Protein AF-A0AB34GD68-F1 (afdb_monomer_lite)

Secondary structure (DSSP, 8-state):
--TT-EEEEEETTEEEEEEEEEE---TT-TTSPPEEEEGGGGHHHHHHHHHHSPPP-TTTS-------------S---PSP-----TTHHHHHHHHHHHHHHT--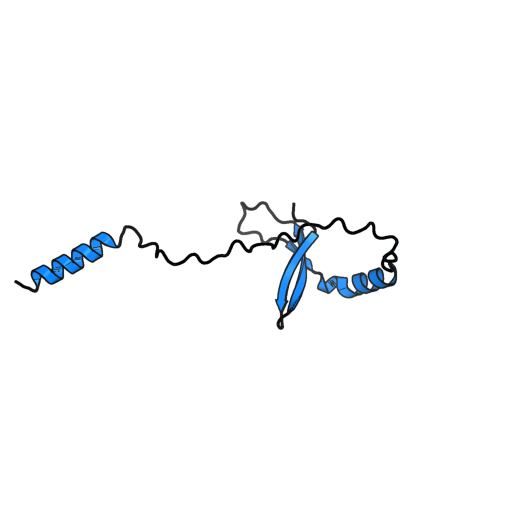

Organism: Eschrichtius robustus (NCBI:txid9764)

pLDDT: mean 75.89, std 19.98, range [37.09, 98.25]

Foldseek 3Di:
DQFQPFDWDCDPNDTDGQFGFHDWDPPPDPVTDGDTHGVVVCVVVVVVVCVVDPDPDPVPPDPPPPPPPPPPPPPDDPPDDDPPPDPVVVVVVVVVVVVVVVVVD

Sequence (105 aa):
GDSGGPLVCDFASAWVLMGLSSWGFDCRHPIYPSIFTNVTYFTDWIVEIQRLTPLPEPMSARPQTLFPHQTLQAAGLPGPGTAFVPPQSWPLLLFMLGAVWKALQ

Structure (mmCIF, N/CA/C/O backbone):
data_AF-A0AB34GD68-F1
#
_entry.id   AF-A0AB34GD68-F1
#
loop_
_atom_site.group_PDB
_atom_site.id
_atom_site.type_symbol
_atom_site.label_atom_id
_atom_site.label_alt_id
_atom_site.label_comp_id
_atom_site.label_asym_id
_atom_site.label_entity_id
_atom_site.label_seq_id
_atom_site.pdbx_PDB_ins_code
_atom_site.Cartn_x
_atom_site.Cartn_y
_atom_site.Cartn_z
_atom_site.occupancy
_atom_site.B_iso_or_equiv
_atom_site.auth_seq_id
_atom_site.auth_comp_id
_atom_site.auth_asym_id
_atom_site.auth_atom_id
_atom_site.pdbx_PDB_model_num
ATOM 1 N N . GLY A 1 1 ? 1.321 11.728 -8.804 1.00 81.38 1 GLY A N 1
ATOM 2 C CA . GLY A 1 1 ? 2.132 11.583 -7.587 1.00 81.38 1 GLY A CA 1
ATOM 3 C C . GLY A 1 1 ? 1.334 10.646 -6.741 1.00 81.38 1 GLY A C 1
ATOM 4 O O . GLY A 1 1 ? 0.341 11.080 -6.179 1.00 81.38 1 GLY A O 1
ATOM 5 N N . ASP A 1 2 ? 1.674 9.364 -6.806 1.00 89.44 2 ASP A N 1
ATOM 6 C CA . ASP A 1 2 ? 0.688 8.299 -6.578 1.00 89.44 2 ASP A CA 1
ATOM 7 C C . ASP A 1 2 ? 0.872 7.638 -5.210 1.00 89.44 2 ASP A C 1
ATOM 9 O O . ASP A 1 2 ? 0.255 6.615 -4.930 1.00 89.44 2 ASP A O 1
ATOM 13 N N . SER A 1 3 ? 1.731 8.212 -4.360 1.00 94.38 3 SER A N 1
ATOM 14 C CA . SER A 1 3 ? 1.955 7.767 -2.986 1.00 94.38 3 SER A CA 1
ATOM 15 C C . SER A 1 3 ? 0.639 7.765 -2.204 1.00 94.38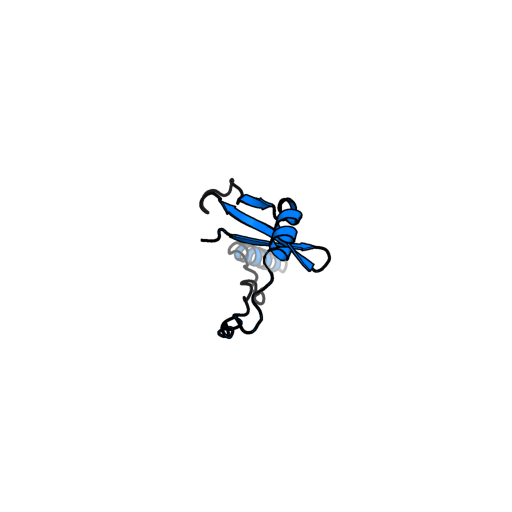 3 SER A C 1
ATOM 17 O O . SER A 1 3 ? -0.122 8.729 -2.241 1.00 94.38 3 SER A O 1
ATOM 19 N N . GLY A 1 4 ? 0.368 6.664 -1.506 1.00 96.50 4 GLY A N 1
ATOM 20 C CA . GLY A 1 4 ? -0.902 6.395 -0.830 1.00 96.50 4 GLY A CA 1
ATOM 21 C C . GLY A 1 4 ? -1.989 5.793 -1.728 1.00 96.50 4 GLY A C 1
ATOM 22 O O . GLY A 1 4 ? -3.023 5.376 -1.214 1.00 96.50 4 GLY A O 1
ATOM 23 N N . GLY A 1 5 ? -1.773 5.707 -3.045 1.00 96.44 5 GLY A N 1
ATOM 24 C CA . GLY A 1 5 ? -2.715 5.092 -3.982 1.00 96.44 5 GLY A CA 1
ATOM 25 C C . GLY A 1 5 ? -2.889 3.580 -3.758 1.00 96.44 5 GLY A C 1
ATOM 26 O O . GLY A 1 5 ? -1.961 2.926 -3.275 1.00 96.44 5 GLY A O 1
ATOM 27 N N . PRO A 1 6 ? -4.053 3.001 -4.102 1.00 97.25 6 PRO A N 1
ATOM 28 C CA . PRO A 1 6 ? -4.372 1.616 -3.776 1.00 97.25 6 PRO A CA 1
ATOM 29 C C . PRO A 1 6 ? -3.730 0.613 -4.747 1.00 97.25 6 PRO A C 1
ATOM 31 O O . PRO A 1 6 ? -3.826 0.754 -5.965 1.00 97.25 6 PRO A O 1
ATOM 34 N N . LEU A 1 7 ? -3.149 -0.453 -4.199 1.00 97.00 7 LEU A N 1
ATOM 35 C CA . LEU A 1 7 ? -2.858 -1.697 -4.911 1.00 97.00 7 LEU A CA 1
ATOM 36 C C . LEU A 1 7 ? -3.958 -2.703 -4.569 1.00 97.00 7 LEU A C 1
ATOM 38 O O . LEU A 1 7 ? -4.006 -3.209 -3.445 1.00 97.00 7 LEU A O 1
ATOM 42 N N . VAL A 1 8 ? -4.842 -2.973 -5.529 1.00 97.00 8 VAL A N 1
ATOM 43 C CA . VAL A 1 8 ? -5.960 -3.911 -5.370 1.00 97.00 8 VAL A CA 1
ATOM 44 C C . VAL A 1 8 ? -5.751 -5.173 -6.195 1.00 97.00 8 VAL A C 1
ATOM 46 O O . VAL A 1 8 ? -5.230 -5.120 -7.309 1.00 97.00 8 VAL A O 1
ATOM 49 N N . CYS A 1 9 ? -6.190 -6.303 -5.653 1.00 96.44 9 CYS A N 1
ATOM 50 C CA . CYS A 1 9 ? -6.209 -7.588 -6.340 1.00 96.44 9 CYS A CA 1
ATOM 51 C C . CYS A 1 9 ? -7.635 -8.138 -6.360 1.00 96.44 9 CYS A C 1
ATOM 53 O O . CYS A 1 9 ? -8.348 -8.028 -5.364 1.00 96.44 9 CYS A O 1
ATOM 55 N N . ASP A 1 10 ? -8.035 -8.745 -7.475 1.00 96.94 10 ASP A N 1
ATOM 56 C CA . ASP A 1 10 ? -9.239 -9.573 -7.506 1.00 96.94 10 ASP A CA 1
ATOM 57 C C . ASP A 1 10 ? -8.923 -10.903 -6.813 1.00 96.94 10 ASP A C 1
ATOM 59 O O . ASP A 1 10 ? -8.045 -11.657 -7.243 1.00 96.94 10 ASP A O 1
ATOM 63 N N . PHE A 1 11 ? -9.592 -11.151 -5.694 1.00 94.31 11 PHE A N 1
ATOM 64 C CA . PHE A 1 11 ? -9.446 -12.359 -4.905 1.00 94.31 11 PHE A CA 1
ATOM 65 C C . PHE A 1 11 ? -10.822 -12.853 -4.471 1.00 94.31 11 PHE A C 1
ATOM 67 O O . PHE A 1 11 ? -11.586 -12.124 -3.842 1.00 94.31 11 PHE A O 1
ATOM 74 N N . ALA A 1 12 ? -11.134 -14.112 -4.789 1.00 93.81 12 ALA A N 1
ATOM 75 C CA . ALA A 1 12 ? -12.405 -14.746 -4.439 1.00 93.81 12 ALA A CA 1
ATOM 76 C C . ALA A 1 12 ? -13.638 -13.909 -4.841 1.00 93.81 12 ALA A C 1
ATOM 78 O O . ALA A 1 12 ? -14.576 -13.767 -4.057 1.00 93.81 12 ALA A O 1
ATOM 79 N N . SER A 1 13 ? -13.648 -13.371 -6.069 1.00 94.94 13 SER A N 1
ATOM 80 C CA . SER A 1 13 ? -14.719 -12.520 -6.623 1.00 94.94 13 SER A CA 1
ATOM 81 C C . SER A 1 13 ? -14.933 -11.184 -5.897 1.00 94.94 13 SER A C 1
ATOM 83 O O . SER A 1 13 ? -16.008 -10.589 -5.982 1.00 94.94 13 SER A O 1
ATOM 85 N N . ALA A 1 14 ? -13.908 -10.695 -5.197 1.00 96.81 14 ALA A N 1
ATOM 86 C CA . ALA A 1 14 ? -13.909 -9.402 -4.533 1.00 96.81 14 ALA A CA 1
ATOM 87 C C . ALA A 1 14 ? -12.596 -8.650 -4.786 1.00 96.81 14 ALA A C 1
ATOM 89 O O . ALA A 1 14 ? -11.512 -9.229 -4.800 1.00 96.81 14 ALA A O 1
ATOM 90 N N . TRP A 1 15 ? -12.688 -7.327 -4.924 1.00 97.19 15 TRP A N 1
ATOM 91 C CA . TRP A 1 15 ? -11.515 -6.458 -4.972 1.00 97.19 15 TRP A CA 1
ATOM 92 C C . TRP A 1 15 ? -10.988 -6.227 -3.558 1.00 97.19 15 TRP A C 1
ATOM 94 O O . TRP A 1 15 ? -11.652 -5.599 -2.733 1.00 97.19 15 TRP A O 1
ATOM 104 N N . VAL A 1 16 ? -9.786 -6.726 -3.285 1.00 96.69 16 VAL A N 1
ATOM 105 C CA . VAL A 1 16 ? -9.131 -6.641 -1.977 1.00 96.69 16 VAL A CA 1
ATOM 106 C C . VAL A 1 16 ? -7.968 -5.659 -2.047 1.00 96.69 16 VAL A C 1
ATOM 108 O O . VAL A 1 16 ? -7.123 -5.746 -2.938 1.00 96.69 16 VAL A O 1
ATOM 111 N N . LEU A 1 17 ? -7.912 -4.727 -1.092 1.00 97.38 17 LEU A N 1
ATOM 112 C CA . LEU A 1 17 ? -6.790 -3.805 -0.932 1.00 97.38 17 LEU A CA 1
ATOM 113 C C . LEU A 1 17 ? -5.596 -4.536 -0.312 1.00 97.38 17 LEU A C 1
ATOM 115 O O . LEU A 1 17 ? -5.612 -4.872 0.869 1.00 97.38 17 LEU A O 1
ATOM 119 N N . MET A 1 18 ? -4.551 -4.743 -1.107 1.00 97.25 18 MET A N 1
ATOM 120 C CA . MET A 1 18 ? -3.338 -5.446 -0.687 1.00 97.25 18 MET A CA 1
ATOM 121 C C . MET A 1 18 ? -2.234 -4.491 -0.233 1.00 97.25 18 MET A C 1
ATOM 123 O O . MET A 1 18 ? -1.434 -4.825 0.645 1.00 97.25 18 MET A O 1
ATOM 127 N N . GLY A 1 19 ? -2.172 -3.292 -0.818 1.00 97.94 19 GLY A N 1
ATOM 128 C CA . GLY A 1 19 ? -1.097 -2.357 -0.518 1.00 97.94 19 GLY A CA 1
ATOM 129 C C . GLY A 1 19 ? -1.405 -0.898 -0.811 1.00 97.94 19 GLY A C 1
ATOM 130 O O . GLY A 1 19 ? -2.383 -0.573 -1.481 1.00 97.94 19 GLY A O 1
ATOM 131 N N . LEU A 1 20 ? -0.530 -0.025 -0.317 1.00 98.12 20 LEU A N 1
ATOM 132 C CA . LEU A 1 20 ? -0.519 1.404 -0.635 1.00 98.12 20 LEU A CA 1
ATOM 133 C C . LEU A 1 20 ? 0.783 1.747 -1.349 1.00 98.12 20 LEU A C 1
ATOM 135 O O . LEU A 1 20 ? 1.854 1.360 -0.885 1.00 98.12 20 LEU A O 1
ATOM 139 N N . SER A 1 21 ? 0.704 2.471 -2.461 1.00 96.81 21 SER A N 1
ATOM 140 C CA . SER A 1 21 ? 1.881 2.951 -3.188 1.00 96.81 21 SER A CA 1
ATOM 141 C C . SER A 1 21 ? 2.780 3.743 -2.242 1.00 96.81 21 SER A C 1
ATOM 143 O O . SER A 1 21 ? 2.319 4.669 -1.573 1.00 96.81 21 SER A O 1
ATOM 145 N N . SER A 1 22 ? 4.048 3.353 -2.140 1.00 95.62 22 SER A N 1
ATOM 146 C CA . SER A 1 22 ? 4.993 3.976 -1.217 1.00 95.62 22 SER A CA 1
ATOM 147 C C . SER A 1 22 ? 6.026 4.764 -2.009 1.00 95.62 22 SER A C 1
ATOM 149 O O . SER A 1 22 ? 5.954 5.993 -2.092 1.00 95.62 22 SER A O 1
ATOM 151 N N . TRP A 1 23 ? 6.942 4.048 -2.656 1.00 93.50 23 TRP A N 1
ATOM 152 C CA . TRP A 1 23 ? 8.036 4.629 -3.416 1.00 93.50 23 TRP A CA 1
ATOM 153 C C . TRP A 1 23 ? 8.454 3.704 -4.556 1.00 93.50 23 TRP A C 1
ATOM 155 O O . TRP A 1 23 ? 8.063 2.543 -4.645 1.00 93.50 23 TRP A O 1
ATOM 165 N N . GLY A 1 24 ? 9.266 4.236 -5.451 1.00 91.19 24 GLY A N 1
ATOM 166 C CA . GLY A 1 24 ? 9.862 3.503 -6.551 1.00 91.19 24 GLY A CA 1
ATOM 167 C C . GLY A 1 24 ? 10.849 4.406 -7.268 1.00 91.19 24 GLY A C 1
ATOM 168 O O . GLY A 1 24 ? 10.883 5.616 -7.031 1.00 91.19 24 GLY A O 1
ATOM 169 N N . PHE A 1 25 ? 11.661 3.817 -8.136 1.00 88.75 25 PHE A N 1
ATOM 170 C CA . PHE A 1 25 ? 12.453 4.605 -9.071 1.00 88.75 25 PHE A CA 1
ATOM 171 C C . PHE A 1 25 ? 11.551 5.211 -10.149 1.00 88.75 25 PHE A C 1
ATOM 173 O O . PHE A 1 25 ? 10.380 4.848 -10.285 1.00 88.75 25 PHE A O 1
ATOM 180 N N . ASP A 1 26 ? 12.091 6.165 -10.907 1.00 83.00 26 ASP A N 1
ATOM 181 C CA . ASP A 1 26 ? 11.360 6.710 -12.043 1.00 83.00 26 ASP A CA 1
ATOM 182 C C . ASP A 1 26 ? 11.049 5.612 -13.080 1.00 83.00 26 ASP A C 1
ATOM 184 O O . ASP A 1 26 ? 11.665 4.543 -13.124 1.00 83.00 26 ASP A O 1
ATOM 188 N N . CYS A 1 27 ? 10.086 5.886 -13.958 1.00 75.25 27 CYS A N 1
ATOM 189 C CA . CYS A 1 27 ? 9.605 4.920 -14.948 1.00 75.25 27 CYS A CA 1
ATOM 190 C C . CYS A 1 27 ? 10.666 4.499 -15.988 1.00 75.25 27 CYS A C 1
ATOM 192 O O . CYS A 1 27 ? 10.362 3.708 -16.877 1.00 75.25 27 CYS A O 1
ATOM 194 N N . ARG A 1 28 ? 11.897 5.029 -15.920 1.00 80.88 28 ARG A N 1
ATOM 195 C CA . ARG A 1 28 ? 12.999 4.688 -16.832 1.00 80.88 28 ARG A CA 1
ATOM 196 C C . ARG A 1 28 ? 13.823 3.489 -16.380 1.00 80.88 28 ARG A C 1
ATOM 198 O O . ARG A 1 28 ? 14.663 3.040 -17.155 1.00 80.88 28 ARG A O 1
ATOM 205 N N . HIS A 1 29 ? 13.586 2.950 -15.185 1.00 80.31 29 HIS A N 1
ATOM 206 C CA . HIS A 1 29 ? 14.359 1.822 -14.670 1.00 80.31 29 HIS A CA 1
ATOM 207 C C . HIS A 1 29 ? 13.494 0.558 -14.504 1.00 80.31 29 HIS A C 1
ATOM 209 O O . HIS A 1 29 ? 13.068 0.246 -13.393 1.00 80.31 29 HIS A O 1
ATOM 215 N N . PRO A 1 30 ? 13.261 -0.217 -15.582 1.00 77.50 30 PRO A N 1
ATOM 216 C CA . PRO A 1 30 ? 12.320 -1.346 -15.588 1.00 77.50 30 PRO A CA 1
ATOM 217 C C . PRO A 1 30 ? 12.744 -2.531 -14.708 1.00 77.50 30 PRO A C 1
ATOM 219 O O . PRO A 1 30 ? 11.946 -3.428 -14.458 1.00 77.50 30 PRO A O 1
ATOM 222 N N . ILE A 1 31 ? 13.997 -2.555 -14.251 1.00 90.06 31 ILE A N 1
ATOM 223 C CA . ILE A 1 31 ? 14.525 -3.611 -13.381 1.00 90.06 31 ILE A CA 1
ATOM 224 C C . ILE A 1 31 ? 14.133 -3.430 -11.911 1.00 90.06 31 ILE A C 1
ATOM 226 O O . ILE A 1 31 ? 14.216 -4.389 -11.147 1.00 90.06 31 ILE A O 1
ATOM 230 N N . TYR A 1 32 ? 13.730 -2.222 -11.501 1.00 89.69 32 TYR A N 1
ATOM 231 C CA . TYR A 1 32 ? 13.355 -1.962 -10.117 1.00 89.69 32 TYR A CA 1
ATOM 232 C C . TYR A 1 32 ? 11.834 -1.989 -9.969 1.00 89.69 32 TYR A C 1
ATOM 234 O O . TYR A 1 32 ? 11.142 -1.223 -10.642 1.00 89.69 32 TYR A O 1
ATOM 242 N N . PRO A 1 33 ? 11.293 -2.841 -9.084 1.00 91.50 33 PRO A N 1
ATOM 243 C CA . PRO A 1 33 ? 9.862 -2.876 -8.846 1.00 91.50 33 PRO A CA 1
ATOM 244 C C . PRO A 1 33 ? 9.403 -1.617 -8.103 1.00 91.50 33 PRO A C 1
ATOM 246 O O . PRO A 1 33 ? 10.146 -1.019 -7.321 1.00 91.50 33 PRO A O 1
ATOM 249 N N . SER A 1 34 ? 8.139 -1.252 -8.299 1.00 91.94 34 SER A N 1
ATOM 250 C CA . SER A 1 34 ? 7.453 -0.320 -7.405 1.00 91.94 34 SER A CA 1
ATOM 251 C C . SER A 1 34 ? 7.243 -0.973 -6.039 1.00 91.94 34 SER A C 1
ATOM 253 O O . SER A 1 34 ? 6.894 -2.151 -5.950 1.00 91.94 34 SER A O 1
ATOM 255 N N . ILE A 1 35 ? 7.448 -0.204 -4.973 1.00 95.19 35 ILE A N 1
ATOM 256 C CA . ILE A 1 35 ? 7.368 -0.678 -3.595 1.00 95.19 35 ILE A CA 1
ATOM 257 C C . ILE A 1 35 ? 6.083 -0.160 -2.952 1.00 95.19 35 ILE A C 1
ATOM 259 O O . ILE A 1 35 ? 5.764 1.032 -3.004 1.00 95.19 35 ILE A O 1
ATOM 263 N N . PHE A 1 36 ? 5.356 -1.074 -2.312 1.00 97.38 36 PHE A N 1
ATOM 264 C CA . PHE A 1 36 ? 4.072 -0.814 -1.674 1.00 97.38 36 PHE A CA 1
ATOM 265 C C . PHE A 1 36 ? 4.137 -1.153 -0.185 1.00 97.38 36 PHE A C 1
ATOM 267 O O . PHE A 1 36 ? 4.779 -2.122 0.220 1.00 97.38 36 PHE A O 1
ATOM 274 N N . THR A 1 37 ? 3.434 -0.378 0.634 1.00 98.25 37 THR A N 1
ATOM 275 C CA . THR A 1 37 ? 3.157 -0.725 2.029 1.00 98.25 37 THR A CA 1
ATOM 276 C C . THR A 1 37 ? 2.230 -1.936 2.059 1.00 98.25 37 THR A C 1
ATOM 278 O O . THR A 1 37 ? 1.174 -1.895 1.435 1.00 98.25 37 THR A O 1
ATOM 281 N N . ASN A 1 38 ? 2.585 -2.991 2.795 1.00 97.94 38 ASN A N 1
ATOM 282 C CA . ASN A 1 38 ? 1.729 -4.167 2.976 1.00 97.94 38 ASN A CA 1
ATOM 283 C C . ASN A 1 38 ? 0.581 -3.845 3.945 1.00 97.94 38 ASN A C 1
ATOM 285 O O . ASN A 1 38 ? 0.806 -3.769 5.151 1.00 97.94 38 ASN A O 1
ATOM 289 N N . VAL A 1 39 ? -0.641 -3.673 3.433 1.00 97.94 39 VAL A N 1
ATOM 290 C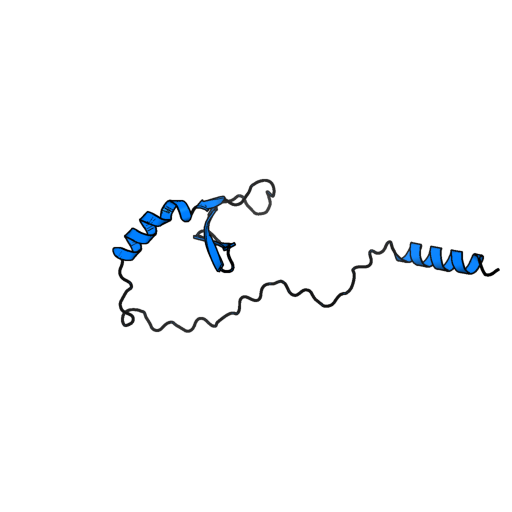 CA . VAL A 1 39 ? -1.813 -3.295 4.248 1.00 97.94 39 VAL A CA 1
ATOM 291 C C . VAL A 1 39 ? -2.169 -4.382 5.260 1.00 97.94 39 VAL A C 1
ATOM 293 O O . VAL A 1 39 ? -2.514 -4.064 6.394 1.00 97.94 39 VAL A O 1
ATOM 296 N N . THR A 1 40 ? -1.993 -5.653 4.896 1.00 96.44 40 THR A N 1
ATOM 297 C CA . THR A 1 40 ? -2.309 -6.803 5.757 1.00 96.44 40 THR A CA 1
ATOM 298 C C . THR A 1 40 ? -1.554 -6.757 7.087 1.00 96.44 40 THR A C 1
ATOM 300 O O . THR A 1 40 ? -2.107 -7.115 8.124 1.00 96.44 40 THR A O 1
ATOM 303 N N . TYR A 1 41 ? -0.311 -6.263 7.076 1.00 98.12 41 TYR A N 1
ATOM 304 C CA . TYR A 1 41 ? 0.500 -6.107 8.287 1.00 98.12 41 TYR A CA 1
ATOM 305 C C . TYR A 1 41 ? -0.103 -5.098 9.280 1.00 98.12 41 TYR A C 1
ATOM 307 O O . TYR A 1 41 ? 0.060 -5.244 10.486 1.00 98.12 41 TYR A O 1
ATOM 315 N N . PHE A 1 42 ? -0.824 -4.088 8.787 1.00 98.06 42 PHE A N 1
ATOM 316 C CA . PHE A 1 42 ? -1.388 -3.005 9.596 1.00 98.06 42 PHE A CA 1
ATOM 317 C C . PHE A 1 42 ? -2.861 -3.216 9.964 1.00 98.06 42 PHE A C 1
ATOM 319 O O . PHE A 1 42 ? -3.474 -2.308 10.521 1.00 98.06 42 PHE A O 1
ATOM 326 N N . THR A 1 43 ? -3.444 -4.381 9.671 1.00 97.12 43 THR A N 1
ATOM 327 C CA . THR A 1 43 ? -4.888 -4.623 9.847 1.00 97.12 43 THR A CA 1
ATOM 328 C C . THR A 1 43 ? -5.355 -4.348 11.277 1.00 97.12 43 THR A C 1
ATOM 330 O O . THR A 1 43 ? -6.344 -3.643 11.464 1.00 97.12 43 THR A O 1
ATOM 333 N N . ASP A 1 44 ? -4.614 -4.819 12.282 1.00 97.94 44 ASP A N 1
ATOM 334 C CA . ASP A 1 44 ? -4.975 -4.621 13.692 1.00 97.94 44 ASP A CA 1
ATOM 335 C C . ASP A 1 44 ? -4.976 -3.139 14.078 1.00 97.94 44 ASP A C 1
ATOM 337 O O . ASP A 1 44 ? -5.935 -2.650 14.675 1.00 97.94 44 ASP A O 1
ATOM 341 N N . TRP A 1 45 ? -3.945 -2.401 13.656 1.00 97.69 45 TRP A N 1
ATOM 342 C CA . TRP A 1 45 ? -3.850 -0.959 13.877 1.00 97.69 45 TRP A CA 1
ATOM 343 C C . TRP A 1 45 ? -4.982 -0.201 13.172 1.00 97.69 45 TRP A C 1
ATOM 345 O O . TRP A 1 45 ? -5.593 0.686 13.763 1.00 97.69 45 TRP A O 1
ATOM 355 N N . ILE A 1 46 ? -5.317 -0.567 11.931 1.00 96.50 46 ILE A N 1
ATOM 356 C CA . ILE A 1 46 ? -6.427 0.053 11.194 1.00 96.50 46 ILE A CA 1
ATOM 357 C C . ILE A 1 46 ? -7.744 -0.161 11.948 1.00 96.50 46 ILE A C 1
ATOM 359 O O . ILE A 1 46 ? -8.501 0.791 12.141 1.00 96.50 46 ILE A O 1
ATOM 363 N N . VAL A 1 47 ? -8.010 -1.389 12.401 1.00 95.69 47 VAL A N 1
ATOM 364 C CA . VAL A 1 47 ? -9.224 -1.724 13.160 1.00 95.69 47 VAL A CA 1
ATOM 365 C C . VAL A 1 47 ? -9.272 -0.969 14.489 1.00 95.69 47 VAL A C 1
ATOM 367 O O . VAL A 1 47 ? -10.333 -0.481 14.882 1.00 95.69 47 VAL A O 1
ATOM 370 N N . GLU A 1 48 ? -8.141 -0.837 15.180 1.00 96.69 48 GLU A N 1
ATOM 371 C CA . GLU A 1 48 ? -8.040 -0.054 16.412 1.00 96.69 48 GLU A CA 1
ATOM 372 C C . GLU A 1 48 ?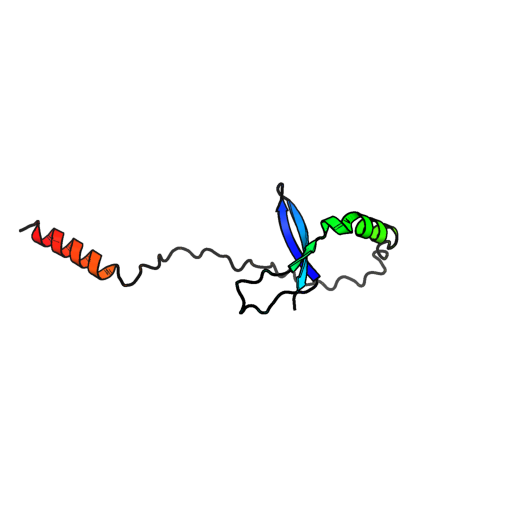 -8.366 1.425 16.168 1.00 96.69 48 GLU A C 1
ATOM 374 O O . GLU A 1 48 ? -9.239 1.987 16.832 1.00 96.69 48 GLU A O 1
ATOM 379 N N . ILE A 1 49 ? -7.745 2.047 15.163 1.00 95.81 49 ILE A N 1
ATOM 380 C CA . ILE A 1 49 ? -7.977 3.458 14.832 1.00 95.81 49 ILE A CA 1
ATOM 381 C C . ILE A 1 49 ? -9.417 3.709 14.383 1.00 95.81 49 ILE A C 1
ATOM 383 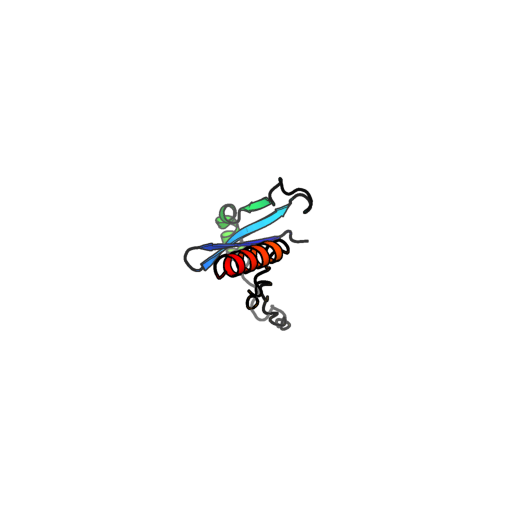O O . ILE A 1 49 ? -9.994 4.726 14.767 1.00 95.81 49 ILE A O 1
ATOM 387 N N . GLN A 1 50 ? -10.032 2.789 13.635 1.00 93.94 50 GLN A N 1
ATOM 388 C CA . GLN A 1 50 ? -11.445 2.889 13.255 1.00 93.94 50 GLN A CA 1
ATOM 389 C C . GLN A 1 50 ? -12.382 2.893 14.469 1.00 93.94 50 GLN A C 1
ATOM 391 O O . GLN A 1 50 ? -13.399 3.580 14.455 1.00 93.94 50 GLN A O 1
ATOM 396 N N . ARG A 1 51 ? -12.047 2.154 15.534 1.00 93.50 51 ARG A N 1
ATOM 397 C CA . ARG A 1 51 ? -12.825 2.160 16.783 1.00 93.50 51 ARG A CA 1
ATOM 398 C C . ARG A 1 51 ? -12.626 3.447 17.576 1.00 93.50 51 ARG A C 1
ATOM 400 O O . ARG A 1 51 ? -13.583 3.963 18.144 1.00 93.50 51 ARG A O 1
ATOM 407 N N . LEU A 1 52 ? -11.392 3.947 17.623 1.00 93.75 52 LEU A N 1
ATOM 408 C CA . LEU A 1 52 ? -11.038 5.164 18.359 1.00 93.75 52 LEU A CA 1
ATOM 409 C C . LEU A 1 52 ? -11.466 6.448 17.639 1.00 93.75 52 LEU A C 1
ATOM 411 O O . LEU A 1 52 ? -11.609 7.488 18.277 1.00 93.75 52 LEU A O 1
ATOM 415 N N . THR A 1 53 ? -11.690 6.369 16.328 1.00 90.69 53 THR A N 1
ATOM 416 C CA . THR A 1 53 ? -12.091 7.493 15.478 1.00 90.69 53 THR A CA 1
ATOM 417 C C . THR A 1 53 ? -13.486 7.223 14.916 1.00 90.69 53 THR A C 1
ATOM 419 O O . THR A 1 53 ? -13.611 6.835 13.751 1.00 90.69 53 THR A O 1
ATOM 422 N N . PRO A 1 54 ? -14.551 7.382 15.727 1.00 81.06 54 PRO A N 1
ATOM 423 C CA . PRO A 1 54 ? -15.908 7.252 15.219 1.00 81.06 54 PRO A CA 1
ATOM 424 C C . PRO A 1 54 ? -16.103 8.225 14.055 1.00 81.06 54 PRO A C 1
ATOM 426 O O . PRO A 1 54 ? -15.642 9.370 14.103 1.00 81.06 54 PRO A O 1
ATOM 429 N N . LEU A 1 55 ? -16.753 7.748 12.988 1.00 76.94 55 LEU A N 1
ATOM 430 C CA . LEU A 1 55 ? -17.079 8.585 11.838 1.00 76.94 55 LEU A CA 1
ATOM 431 C C . LEU A 1 55 ? -17.789 9.853 12.335 1.00 76.94 55 LEU A C 1
ATOM 433 O O . LEU A 1 55 ? -18.678 9.743 13.185 1.00 76.94 55 LEU A O 1
ATOM 437 N N . PRO A 1 56 ? -17.425 11.045 11.827 1.00 73.06 56 PRO A N 1
ATOM 438 C CA . PRO A 1 56 ? -18.196 12.237 12.120 1.00 73.06 56 PRO A CA 1
ATOM 439 C C . PRO A 1 56 ? -19.645 11.967 11.719 1.00 73.06 56 PRO A C 1
ATOM 441 O O . PRO A 1 56 ? -19.902 11.463 10.622 1.00 73.06 56 PRO A O 1
ATOM 444 N N . GLU A 1 57 ? -20.572 12.272 12.629 1.00 75.44 57 GLU A N 1
ATOM 445 C CA . GLU A 1 57 ? -22.014 12.195 12.392 1.00 75.44 57 GLU A CA 1
ATOM 446 C C . GLU A 1 57 ? -22.337 12.736 10.987 1.00 75.44 57 GLU A C 1
ATOM 448 O O . GLU A 1 57 ? -21.747 13.742 10.573 1.00 75.44 57 GLU A O 1
ATOM 453 N N . PRO A 1 58 ? -23.267 12.124 10.234 1.00 69.75 58 PRO A N 1
ATOM 454 C CA . PRO A 1 58 ? -23.556 12.498 8.846 1.00 69.75 58 PRO A CA 1
ATOM 455 C C . PRO A 1 58 ? -23.958 13.974 8.674 1.00 69.75 58 PRO A C 1
ATOM 457 O O . PRO A 1 58 ? -23.889 14.505 7.571 1.00 69.75 58 PRO A O 1
ATOM 460 N N . MET A 1 59 ? -24.318 14.659 9.763 1.00 58.56 59 MET A N 1
ATOM 461 C CA . MET A 1 59 ? -24.612 16.095 9.807 1.00 58.56 59 MET A CA 1
ATOM 462 C C . MET A 1 59 ? -23.364 16.997 9.877 1.00 58.56 59 MET A C 1
ATOM 464 O O . MET A 1 59 ? -23.458 18.192 9.609 1.00 58.56 59 MET A O 1
ATOM 468 N N . SER A 1 60 ? -22.199 16.445 10.225 1.00 61.59 60 SER A N 1
ATOM 469 C CA . SER A 1 60 ? -20.906 17.140 10.214 1.00 61.59 60 SER A CA 1
ATOM 470 C C . SER A 1 60 ? -20.151 16.960 8.895 1.00 61.59 60 SER A C 1
ATOM 472 O O . SER A 1 60 ? -19.244 17.744 8.598 1.00 61.59 60 SER A O 1
ATOM 474 N N . ALA A 1 61 ? -20.494 15.949 8.093 1.00 61.38 61 ALA A N 1
ATOM 475 C CA . ALA A 1 61 ? -20.004 15.855 6.728 1.00 61.38 61 ALA A CA 1
ATOM 476 C C . ALA A 1 61 ? -20.686 16.948 5.892 1.00 61.38 61 ALA A C 1
ATOM 478 O O . ALA A 1 61 ? -21.901 16.946 5.699 1.00 61.38 61 ALA A O 1
ATOM 479 N N . ARG A 1 62 ? -19.894 17.905 5.392 1.00 63.50 62 ARG A N 1
ATOM 480 C CA . ARG A 1 62 ? -20.327 18.856 4.358 1.00 63.50 62 ARG A CA 1
ATOM 481 C C . ARG A 1 62 ? -21.066 18.065 3.267 1.00 63.50 62 ARG A C 1
ATOM 483 O O . ARG A 1 62 ? -20.542 17.005 2.911 1.00 63.50 62 ARG A O 1
ATOM 490 N N . PRO A 1 63 ? -22.226 18.533 2.747 1.00 54.09 63 PRO A N 1
ATOM 491 C CA . PRO A 1 63 ? -22.937 17.833 1.682 1.00 54.09 63 PRO A CA 1
ATOM 492 C C . PRO A 1 63 ? -21.909 17.438 0.643 1.00 54.09 63 PRO A C 1
ATOM 494 O O . PRO A 1 63 ? -21.169 18.316 0.189 1.00 54.09 63 PRO A O 1
ATOM 497 N N . GLN A 1 64 ? -21.783 16.135 0.381 1.00 54.66 64 GLN A N 1
ATOM 498 C CA . GLN A 1 64 ? -20.839 15.635 -0.599 1.00 54.66 64 GLN A CA 1
ATOM 499 C C . GLN A 1 64 ? -21.131 16.416 -1.871 1.00 54.66 64 GLN A C 1
ATOM 501 O O . GLN A 1 64 ? -22.175 16.230 -2.494 1.00 54.66 64 GLN A O 1
ATOM 506 N N . THR A 1 65 ? -20.261 17.373 -2.203 1.00 50.59 65 THR A N 1
ATOM 507 C CA . THR A 1 65 ? -20.233 17.946 -3.535 1.00 50.59 65 THR A CA 1
ATOM 508 C C . THR A 1 65 ? -20.110 16.736 -4.418 1.00 50.59 65 THR A C 1
ATOM 510 O O . THR A 1 65 ? -19.108 16.030 -4.329 1.00 50.59 65 THR A O 1
ATOM 513 N N . LEU A 1 66 ? -21.197 16.465 -5.136 1.00 39.38 66 LEU A N 1
ATOM 514 C CA . LEU A 1 66 ? -21.320 15.485 -6.187 1.00 39.38 66 LEU A CA 1
ATOM 515 C C . LEU A 1 66 ? -20.024 15.536 -6.987 1.00 39.38 66 LEU A C 1
ATOM 517 O O . LEU A 1 66 ? -19.845 16.395 -7.847 1.00 39.38 66 LEU A O 1
ATOM 521 N N . PHE A 1 67 ? -19.081 14.662 -6.646 1.00 48.81 67 PHE A N 1
ATOM 522 C CA . PHE A 1 67 ? -18.020 14.339 -7.565 1.00 48.81 67 PHE A CA 1
ATOM 523 C C . PHE A 1 67 ? -18.779 13.697 -8.713 1.00 48.81 67 PHE A C 1
ATOM 525 O O . PHE A 1 67 ? -19.518 12.735 -8.465 1.00 48.81 67 PHE A O 1
ATOM 532 N N . PRO A 1 68 ? -18.703 14.248 -9.938 1.00 37.09 68 PRO A N 1
ATOM 533 C CA . PRO A 1 68 ? -19.225 13.533 -11.080 1.00 37.09 68 PRO A CA 1
ATOM 534 C C . PRO A 1 68 ? -18.664 12.123 -10.961 1.00 37.09 68 PRO A C 1
ATOM 536 O O . PRO A 1 68 ? -17.456 11.970 -10.756 1.00 37.09 68 PRO A O 1
ATOM 539 N N . HIS A 1 69 ? -19.525 11.107 -11.014 1.00 48.69 69 HIS A N 1
ATOM 540 C CA . HIS A 1 69 ? -19.065 9.766 -11.316 1.00 48.69 69 HIS A CA 1
ATOM 541 C C . HIS A 1 69 ? -18.379 9.871 -12.676 1.00 48.69 69 HIS A C 1
ATOM 543 O O . HIS A 1 69 ? -18.998 9.709 -13.722 1.00 48.69 69 HIS A O 1
ATOM 549 N N . GLN A 1 70 ? -17.092 10.197 -12.678 1.00 48.94 70 GLN A N 1
ATOM 550 C CA . GLN A 1 70 ? -16.233 9.817 -13.763 1.00 48.94 70 GLN A CA 1
ATOM 551 C C . GLN A 1 70 ? -16.151 8.313 -13.611 1.00 48.94 70 GLN A C 1
ATOM 553 O O . GLN A 1 70 ? -15.400 7.781 -12.797 1.00 48.94 70 GLN A O 1
ATOM 558 N N . THR A 1 71 ? -17.026 7.632 -14.349 1.00 41.22 71 THR A N 1
ATOM 559 C CA . THR A 1 71 ? -16.784 6.264 -14.769 1.00 41.22 71 THR A CA 1
ATOM 560 C C . THR A 1 71 ? -15.344 6.234 -15.237 1.00 41.22 71 THR A C 1
ATOM 562 O O . THR A 1 71 ? -15.010 6.843 -16.256 1.00 41.22 71 THR A O 1
ATOM 565 N N . LEU A 1 72 ? -14.486 5.613 -14.434 1.00 46.75 72 LEU A N 1
ATOM 566 C CA . LEU A 1 72 ? -13.101 5.372 -14.775 1.00 46.75 72 LEU A CA 1
ATOM 567 C C . LEU A 1 72 ? -13.173 4.382 -15.935 1.00 46.75 72 LEU A C 1
ATOM 569 O O . LEU A 1 72 ? -13.277 3.174 -15.734 1.00 46.75 72 LEU A O 1
ATOM 573 N N . GLN A 1 73 ? -13.287 4.906 -17.158 1.00 48.59 73 GLN A N 1
ATOM 574 C CA . GLN A 1 73 ? -13.203 4.080 -18.343 1.00 48.59 73 GLN A CA 1
ATOM 575 C C . GLN A 1 73 ? -11.803 3.494 -18.306 1.00 48.59 73 GLN A C 1
ATOM 577 O O . GLN A 1 73 ? -10.814 4.208 -18.469 1.00 48.59 73 GLN A O 1
ATOM 582 N N . ALA A 1 74 ? -11.728 2.193 -18.042 1.00 45.03 74 ALA A N 1
ATOM 583 C CA . ALA A 1 74 ? -10.537 1.433 -18.334 1.00 45.03 74 ALA A CA 1
ATOM 584 C C . ALA A 1 74 ? -10.151 1.767 -19.781 1.00 45.03 74 ALA A C 1
ATOM 586 O O . ALA A 1 74 ? -10.949 1.573 -20.703 1.00 45.03 74 ALA A O 1
ATOM 587 N N . ALA A 1 75 ? -8.954 2.318 -19.980 1.00 49.25 75 ALA A N 1
ATOM 588 C CA . ALA A 1 75 ? -8.347 2.427 -21.297 1.00 49.25 75 ALA A CA 1
ATOM 589 C C . ALA A 1 75 ? -8.007 1.001 -21.751 1.00 49.25 75 ALA A C 1
ATOM 591 O O . ALA A 1 75 ? -6.896 0.511 -21.597 1.00 49.25 75 ALA A O 1
ATOM 592 N N . GLY A 1 76 ? -9.035 0.296 -22.197 1.00 50.69 76 GLY A N 1
ATOM 593 C CA . GLY A 1 76 ? -9.019 -1.129 -22.469 1.00 50.69 76 GLY A CA 1
ATOM 594 C C . GLY A 1 76 ? -10.258 -1.504 -23.259 1.00 50.69 76 GLY A C 1
ATOM 595 O O . GLY A 1 76 ? -10.971 -2.432 -22.897 1.00 50.69 76 GLY A O 1
ATOM 596 N N . LEU A 1 77 ? -10.549 -0.747 -24.319 1.00 38.12 77 LEU A N 1
ATOM 597 C CA . LEU A 1 77 ? -11.436 -1.233 -25.362 1.00 38.12 77 LEU A CA 1
ATOM 598 C C . LEU A 1 77 ? -10.586 -2.101 -26.306 1.00 38.12 77 LEU A C 1
ATOM 600 O O . LEU A 1 77 ? -9.667 -1.565 -26.931 1.00 38.12 77 LEU A O 1
ATOM 604 N N . PRO A 1 78 ? -10.855 -3.408 -26.459 1.00 43.34 78 PRO A N 1
ATOM 605 C CA . PRO A 1 78 ? -10.380 -4.130 -27.624 1.00 43.34 78 PRO A CA 1
ATOM 606 C C . PRO A 1 78 ? -11.214 -3.621 -28.803 1.00 43.34 78 PRO A C 1
ATOM 608 O O . PRO A 1 78 ? -12.371 -4.000 -28.981 1.00 43.34 78 PRO A O 1
ATOM 611 N N . GLY A 1 79 ? -10.662 -2.671 -29.559 1.00 42.41 79 GLY A N 1
ATOM 612 C CA . GLY A 1 79 ? -11.277 -2.214 -30.801 1.00 42.41 79 GLY A CA 1
ATOM 613 C C . GLY A 1 79 ? -11.494 -3.394 -31.763 1.00 42.41 79 GLY A C 1
ATOM 614 O O . GLY A 1 79 ? -10.717 -4.354 -31.739 1.00 42.41 79 GLY A O 1
ATOM 615 N N . PRO A 1 80 ? -12.543 -3.354 -32.605 1.00 45.66 80 PRO A N 1
ATOM 616 C CA . PRO A 1 80 ? -12.822 -4.415 -33.560 1.00 45.66 80 PRO A CA 1
ATOM 617 C C . PRO A 1 80 ? -11.653 -4.537 -34.540 1.00 45.66 80 PRO A C 1
ATOM 619 O O . PRO A 1 80 ? -11.119 -3.542 -35.028 1.00 45.66 80 PRO A O 1
ATOM 622 N N . GLY A 1 81 ? -11.226 -5.780 -34.752 1.00 53.56 81 GLY A N 1
ATOM 623 C CA . GLY A 1 81 ? -9.938 -6.116 -35.332 1.00 53.56 81 GLY A CA 1
ATOM 624 C C . GLY A 1 81 ? -9.645 -5.446 -36.671 1.00 53.56 81 GLY A C 1
ATOM 625 O O . GLY A 1 81 ? -10.292 -5.705 -37.679 1.00 53.56 81 GLY A O 1
ATOM 626 N N . THR A 1 82 ? -8.544 -4.710 -36.700 1.00 52.00 82 THR A N 1
ATOM 627 C CA . THR A 1 82 ? -7.639 -4.735 -37.843 1.00 52.00 82 THR A CA 1
ATOM 628 C C . THR A 1 82 ? -6.408 -5.483 -37.378 1.00 52.00 82 THR A C 1
ATOM 630 O O . THR A 1 82 ? -5.590 -4.944 -36.631 1.00 52.00 82 THR A O 1
ATOM 633 N N . ALA A 1 83 ? -6.307 -6.756 -37.761 1.00 47.25 83 ALA A N 1
ATOM 634 C CA . ALA A 1 83 ? -5.058 -7.485 -37.656 1.00 47.25 83 ALA A CA 1
ATOM 635 C C . ALA A 1 83 ? -3.966 -6.603 -38.275 1.00 47.25 83 ALA A C 1
ATOM 637 O O . ALA A 1 83 ? -4.043 -6.260 -39.456 1.00 47.25 83 ALA A O 1
ATOM 638 N N . PHE A 1 84 ? -2.989 -6.186 -37.468 1.00 53.97 84 PHE A N 1
ATOM 639 C CA . PHE A 1 84 ? -1.758 -5.601 -37.979 1.00 53.97 84 PHE A CA 1
ATOM 640 C C . PHE A 1 84 ? -1.071 -6.707 -38.764 1.00 53.97 84 PHE A C 1
ATOM 642 O O . PHE A 1 84 ? -0.372 -7.550 -38.213 1.00 53.97 84 PHE A O 1
ATOM 649 N N . VAL A 1 85 ? -1.363 -6.753 -40.054 1.00 53.22 85 VAL A N 1
ATOM 650 C CA . VAL A 1 85 ? -0.675 -7.594 -41.010 1.00 53.22 85 VAL A CA 1
ATOM 651 C C . VAL A 1 85 ? 0.696 -6.936 -41.194 1.00 53.22 85 VAL A C 1
ATOM 653 O O . VAL A 1 85 ? 0.765 -5.836 -41.746 1.00 53.22 85 VAL A O 1
ATOM 656 N N . PRO A 1 86 ? 1.791 -7.518 -40.667 1.00 59.28 86 PRO A N 1
ATOM 657 C CA . PRO A 1 86 ? 3.098 -6.892 -40.771 1.00 59.28 86 PRO A CA 1
ATOM 658 C C . PRO A 1 86 ? 3.485 -6.768 -42.256 1.00 59.28 86 PRO A C 1
ATOM 660 O O . PRO A 1 86 ? 3.154 -7.661 -43.050 1.00 59.28 86 PRO A O 1
ATOM 663 N N . PRO A 1 87 ? 4.200 -5.697 -42.649 1.00 54.53 87 PRO A N 1
ATOM 664 C CA . PRO A 1 87 ? 4.486 -5.363 -44.051 1.00 54.53 87 PRO A CA 1
ATOM 665 C C . PRO A 1 87 ? 5.285 -6.440 -44.814 1.00 54.53 87 PRO A C 1
ATOM 667 O O . PRO A 1 87 ? 5.392 -6.389 -46.034 1.00 54.53 87 PRO A O 1
ATOM 670 N N . GLN A 1 88 ? 5.785 -7.465 -44.121 1.00 56.53 88 GLN A N 1
ATOM 671 C CA . GLN A 1 88 ? 6.449 -8.643 -44.692 1.00 56.53 88 GLN A CA 1
ATOM 672 C C . GLN A 1 88 ? 5.520 -9.753 -45.228 1.00 56.53 88 GLN A C 1
ATOM 674 O O . GLN A 1 88 ? 6.003 -10.755 -45.746 1.00 56.53 88 GLN A O 1
ATOM 679 N N . SER A 1 89 ? 4.199 -9.610 -45.143 1.00 58.03 89 SER A N 1
ATOM 680 C CA . SER A 1 89 ? 3.238 -10.636 -45.602 1.00 58.03 89 SER A CA 1
ATOM 681 C C . SER A 1 89 ? 2.809 -10.499 -47.073 1.00 58.03 89 SER A C 1
ATOM 683 O O . SER A 1 89 ? 2.523 -11.506 -47.720 1.00 58.03 89 SER A O 1
ATOM 685 N N . TRP A 1 90 ? 2.833 -9.285 -47.636 1.00 61.84 90 TRP A N 1
ATOM 686 C CA . TRP A 1 90 ? 2.5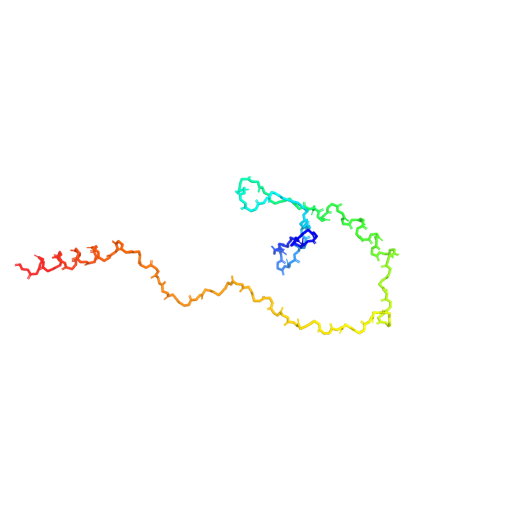74 -9.034 -49.061 1.00 61.84 90 TRP A CA 1
ATOM 687 C C . TRP A 1 90 ? 3.492 -9.826 -50.014 1.00 61.84 90 TRP A C 1
ATOM 689 O O . TRP A 1 90 ? 2.973 -10.448 -50.945 1.00 61.84 90 TRP A O 1
ATOM 699 N N . PRO A 1 91 ? 4.826 -9.895 -49.800 1.00 68.00 91 PRO A N 1
ATOM 700 C CA . PRO A 1 91 ? 5.690 -10.666 -50.691 1.00 68.00 91 PRO A CA 1
ATOM 701 C C . PRO A 1 91 ? 5.402 -12.172 -50.645 1.00 68.00 91 PRO A C 1
ATOM 703 O O . PRO A 1 91 ? 5.504 -12.825 -51.678 1.00 68.00 91 PRO A O 1
ATOM 706 N N . LEU A 1 92 ? 4.984 -12.725 -49.499 1.00 66.94 92 LEU A N 1
ATOM 707 C CA . LEU A 1 92 ? 4.613 -14.142 -49.395 1.00 66.94 92 LEU A CA 1
ATOM 708 C C . LEU A 1 92 ? 3.305 -14.441 -50.131 1.00 66.94 92 LEU A C 1
ATOM 710 O O . LEU A 1 92 ? 3.205 -15.454 -50.817 1.00 66.94 92 LEU A O 1
ATOM 714 N N . LEU A 1 93 ? 2.323 -13.545 -50.045 1.00 70.94 93 LEU A N 1
ATOM 715 C CA . LEU A 1 93 ? 1.040 -13.702 -50.729 1.00 70.94 93 LEU A CA 1
ATOM 716 C C . LEU A 1 93 ? 1.210 -13.633 -52.256 1.00 70.94 93 LEU A C 1
ATOM 718 O O . LEU A 1 93 ? 0.650 -14.459 -52.976 1.00 70.94 93 LEU A O 1
ATOM 722 N N . LEU A 1 94 ? 2.070 -12.731 -52.745 1.00 71.56 94 LEU A N 1
ATOM 723 C CA . LEU A 1 94 ? 2.478 -12.691 -54.153 1.00 71.56 94 LEU A CA 1
ATOM 724 C C . LEU A 1 94 ? 3.268 -13.937 -54.578 1.00 71.56 94 LEU A C 1
ATOM 726 O O . LEU A 1 94 ? 3.043 -14.446 -55.674 1.00 71.56 94 LEU A O 1
ATOM 730 N N . PHE A 1 95 ? 4.157 -14.459 -53.727 1.00 72.75 95 PHE A N 1
ATOM 731 C CA . PHE A 1 95 ? 4.879 -15.703 -54.011 1.00 72.75 95 PHE A CA 1
ATOM 732 C C . PHE A 1 95 ? 3.933 -16.902 -54.125 1.00 72.75 95 PHE A C 1
ATOM 734 O O . PHE A 1 95 ? 4.075 -17.698 -55.051 1.00 72.75 95 PHE A O 1
ATOM 741 N N . MET A 1 96 ? 2.942 -17.016 -53.237 1.00 76.06 96 MET A N 1
ATOM 742 C CA . MET A 1 96 ? 1.962 -18.104 -53.283 1.00 76.06 96 MET A CA 1
ATOM 743 C C . MET A 1 96 ? 1.035 -17.982 -54.498 1.00 76.06 96 MET A C 1
ATOM 745 O O . MET A 1 96 ? 0.808 -18.974 -55.185 1.00 76.06 96 MET A O 1
ATOM 749 N N . LEU A 1 97 ? 0.564 -16.776 -54.832 1.00 76.38 97 LEU A N 1
ATOM 750 C CA . LEU A 1 97 ? -0.222 -16.535 -56.050 1.00 76.38 97 LEU A CA 1
ATOM 751 C C . LEU A 1 97 ? 0.590 -16.830 -57.324 1.00 76.38 97 LEU A C 1
ATOM 753 O O . LEU A 1 97 ? 0.076 -17.449 -58.255 1.00 76.38 97 LEU A O 1
ATOM 757 N N . GLY A 1 98 ? 1.873 -16.459 -57.350 1.00 68.75 98 GLY A N 1
ATOM 758 C CA . GLY A 1 98 ? 2.784 -16.772 -58.453 1.00 68.75 98 GLY A CA 1
ATOM 759 C C . GLY A 1 98 ? 3.103 -18.266 -58.580 1.00 68.75 98 GLY A C 1
ATOM 760 O O . GLY A 1 98 ? 3.236 -18.773 -59.693 1.00 68.75 98 GLY A O 1
ATOM 761 N N . ALA A 1 99 ? 3.189 -18.990 -57.462 1.00 68.19 99 ALA A N 1
ATOM 762 C CA . ALA A 1 99 ? 3.377 -20.439 -57.455 1.00 68.19 99 ALA A CA 1
ATOM 763 C C . ALA A 1 99 ? 2.134 -21.182 -57.971 1.00 68.19 99 ALA A C 1
ATOM 765 O O . ALA A 1 99 ? 2.269 -22.111 -58.764 1.00 68.19 99 ALA A O 1
ATOM 766 N N . VAL A 1 100 ? 0.932 -20.738 -57.588 1.00 71.12 100 VAL A N 1
ATOM 767 C CA . VAL A 1 100 ? -0.337 -21.295 -58.089 1.00 71.12 100 VAL A CA 1
ATOM 768 C C . VAL A 1 100 ? -0.492 -21.049 -59.592 1.00 71.12 100 VAL A C 1
ATOM 770 O O . VAL A 1 100 ? -0.870 -21.964 -60.317 1.00 71.12 100 VAL A O 1
ATOM 773 N N . TRP A 1 101 ? -0.125 -19.861 -60.086 1.00 59.94 101 TRP A N 1
ATOM 774 C CA . TRP A 1 101 ? -0.142 -19.559 -61.523 1.00 59.94 101 TRP A CA 1
ATOM 775 C C . TRP A 1 101 ? 0.791 -20.475 -62.329 1.00 59.94 101 TRP A C 1
ATOM 777 O O . TRP A 1 101 ? 0.419 -20.957 -63.393 1.00 59.94 101 TRP A O 1
ATOM 787 N N . LYS A 1 102 ? 1.983 -20.780 -61.800 1.00 61.91 102 LYS A N 1
ATOM 788 C CA . LYS A 1 102 ? 2.931 -21.707 -62.440 1.00 61.91 102 LYS A CA 1
ATOM 789 C C . LYS A 1 102 ? 2.507 -23.177 -62.395 1.00 61.91 102 LYS A C 1
ATOM 791 O O . LYS A 1 102 ? 3.053 -23.958 -63.158 1.00 61.91 102 LYS A O 1
ATOM 796 N N . ALA A 1 103 ? 1.581 -23.555 -61.516 1.00 57.94 103 ALA A N 1
ATOM 797 C CA . ALA A 1 103 ? 1.042 -24.914 -61.440 1.00 57.94 103 ALA A CA 1
ATOM 798 C C . ALA A 1 103 ? -0.184 -25.131 -62.351 1.00 57.94 103 ALA A C 1
ATOM 800 O O . ALA A 1 103 ? -0.673 -26.252 -62.462 1.00 57.94 103 ALA A O 1
ATOM 801 N N . LEU A 1 104 ? -0.693 -24.061 -62.974 1.00 57.62 104 LEU A N 1
ATOM 802 C CA . LEU A 1 104 ? -1.843 -24.066 -63.888 1.00 57.62 104 LEU A CA 1
ATOM 803 C C . LEU A 1 104 ? -1.438 -23.936 -65.373 1.00 57.62 104 LEU A C 1
ATOM 805 O O . LEU A 1 104 ? -2.312 -23.812 -66.231 1.00 57.62 104 LEU A O 1
ATOM 809 N N . GLN A 1 105 ? -0.135 -23.982 -65.669 1.00 53.97 105 GLN A N 1
ATOM 810 C CA . GLN A 1 105 ? 0.452 -24.150 -67.007 1.00 53.97 105 GLN A CA 1
ATOM 811 C C . GLN A 1 105 ? 1.208 -25.474 -67.065 1.00 53.97 105 GLN A C 1
ATOM 813 O O . GLN A 1 105 ? 1.193 -26.085 -68.155 1.00 53.97 105 GLN A O 1
#

Radius of gyration: 27.35 Å; chains: 1; bounding box: 39×44×85 Å

InterPro domains:
  IPR001254 Serine proteases, trypsin domain [PF00089] (1-46)
  IPR001254 Serine proteases, trypsin domain [PS50240] (1-51)
  IPR009003 Peptidase S1, PA clan [SSF50494] (1-51)